Protein AF-A0A7S3RTA6-F1 (afdb_monomer_lite)

Sequence (138 aa):
TFRSCTRRPRRNCPVQHQHYTTGMSNAALQLEQLFIFHPRLGSEAGEKLLYFHPEHTPLAEQHNALGLVVALEGLLANFGVASPFELLATAQRRYVVLQPEPSLWLVAVHMLPPSAPAATARQRGAIEEEAEAEAADA

Organism: Emiliania huxleyi (NCBI:txid2903)

Secondary structure (DSSP, 8-state):
----------------------------PEEEEEEEE-TTSSSSHHHHEEEEESTTS-HHHHHHHHHHHHHHHHHHHTTTPPSSP-EEE-SSEEEEEEEEETTEEEEEEEEPPPPPPPTTTTTTHHHHHHHHHHTT--

Radius of gyration: 24.9 Å; chains: 1; bounding box: 66×41×83 Å

InterPro domains:
  IPR013176 Vacuolar fusion protein Ccz1 [PTHR13056] (27-109)
  IPR043987 CCZ1/INTU/HSP4, first Longin domain [PF19031] (33-113)

Structure (mmCIF, N/CA/C/O backbone):
data_AF-A0A7S3RTA6-F1
#
_entry.id   AF-A0A7S3RTA6-F1
#
loop_
_atom_site.group_PDB
_atom_site.id
_atom_site.type_symbol
_atom_site.label_atom_id
_atom_site.label_alt_id
_atom_site.label_comp_id
_atom_site.label_asym_id
_atom_site.label_entity_id
_atom_site.label_seq_id
_atom_site.pdbx_PDB_ins_code
_atom_site.Cartn_x
_atom_site.Cartn_y
_atom_site.Cartn_z
_atom_site.occupancy
_atom_site.B_iso_or_equiv
_atom_site.auth_seq_id
_atom_site.auth_comp_id
_atom_site.auth_asym_id
_atom_site.auth_atom_id
_atom_site.pdbx_PDB_model_num
ATOM 1 N N . THR A 1 1 ? -48.421 3.699 25.326 1.00 39.81 1 THR A N 1
ATOM 2 C CA . THR A 1 1 ? -48.224 2.265 25.627 1.00 39.81 1 THR A CA 1
ATOM 3 C C . THR A 1 1 ? -47.167 1.722 24.686 1.00 39.81 1 THR A C 1
ATOM 5 O O . THR A 1 1 ? -47.441 1.516 23.514 1.00 39.81 1 THR A O 1
ATOM 8 N N . PHE A 1 2 ? -45.928 1.623 25.169 1.00 33.09 2 PHE A N 1
ATOM 9 C CA . PHE A 1 2 ? -44.776 1.095 24.434 1.00 33.09 2 PHE A CA 1
ATOM 10 C C . PHE A 1 2 ? -44.952 -0.416 24.219 1.00 33.09 2 PHE A C 1
ATOM 12 O O . PHE A 1 2 ? -45.231 -1.135 25.178 1.00 33.09 2 PHE A O 1
ATOM 19 N N . ARG A 1 3 ? -44.751 -0.912 22.994 1.00 38.81 3 ARG A N 1
ATOM 20 C CA . ARG A 1 3 ? -44.449 -2.330 22.760 1.00 38.81 3 ARG A CA 1
ATOM 21 C C . ARG A 1 3 ? -43.114 -2.437 22.045 1.00 38.81 3 ARG A C 1
ATOM 23 O O . ARG A 1 3 ? -42.980 -2.126 20.867 1.00 38.81 3 ARG A O 1
ATOM 30 N N . SER A 1 4 ? -42.135 -2.860 22.831 1.00 39.53 4 SER A N 1
ATOM 31 C CA . SER A 1 4 ? -40.840 -3.359 22.412 1.00 39.53 4 SER A CA 1
ATOM 32 C C . SER A 1 4 ? -41.015 -4.540 21.455 1.00 39.53 4 SER A C 1
ATOM 34 O O . SER A 1 4 ? -41.683 -5.521 21.775 1.00 39.53 4 SER A O 1
ATOM 36 N N . CYS A 1 5 ? -40.383 -4.467 20.285 1.00 39.47 5 CYS A N 1
ATOM 37 C CA . CYS A 1 5 ? -40.052 -5.659 19.513 1.00 39.47 5 CYS A CA 1
ATOM 38 C C . CYS A 1 5 ? -38.603 -6.023 19.822 1.00 39.47 5 CYS A C 1
ATOM 40 O O . CYS A 1 5 ? -37.657 -5.304 19.511 1.00 39.47 5 CYS A O 1
ATOM 42 N N . THR A 1 6 ? -38.476 -7.131 20.534 1.00 42.19 6 THR A N 1
ATOM 43 C CA . THR A 1 6 ? -37.251 -7.731 21.028 1.00 42.19 6 THR A CA 1
ATOM 44 C C . THR A 1 6 ? -36.401 -8.284 19.883 1.00 42.19 6 THR A C 1
ATOM 46 O O . THR A 1 6 ? -36.895 -8.913 18.946 1.00 42.19 6 THR A O 1
ATOM 49 N N . ARG A 1 7 ? -35.086 -8.046 19.987 1.00 41.12 7 ARG A N 1
ATOM 50 C CA . ARG A 1 7 ? -34.016 -8.692 19.214 1.00 41.12 7 ARG A CA 1
ATOM 51 C C . ARG A 1 7 ? -34.276 -10.196 19.100 1.00 41.12 7 ARG A C 1
ATOM 53 O O . ARG A 1 7 ? -34.311 -10.890 20.113 1.00 41.12 7 ARG A O 1
ATOM 60 N N . ARG A 1 8 ? -34.376 -10.712 17.873 1.00 43.53 8 ARG A N 1
ATOM 61 C CA . ARG A 1 8 ? -34.233 -12.152 17.632 1.00 43.53 8 ARG A CA 1
ATOM 62 C C . ARG A 1 8 ? -32.746 -12.533 17.692 1.00 43.53 8 ARG A C 1
ATOM 64 O O . ARG A 1 8 ? -31.921 -11.791 17.158 1.00 43.53 8 ARG A O 1
ATOM 71 N N . PRO A 1 9 ? -32.391 -13.661 18.328 1.00 40.53 9 PRO A N 1
ATOM 72 C CA . PRO A 1 9 ? -31.017 -14.139 18.380 1.00 40.53 9 PRO A CA 1
ATOM 73 C C . PRO A 1 9 ? -30.550 -14.567 16.987 1.00 40.53 9 PRO A C 1
ATOM 75 O O . PRO A 1 9 ? -31.314 -15.152 16.212 1.00 40.53 9 PRO A O 1
ATOM 78 N N . ARG A 1 10 ? -29.286 -14.250 16.682 1.00 42.25 10 ARG A N 1
ATOM 79 C CA . ARG A 1 10 ? -28.571 -14.687 15.479 1.00 42.25 10 ARG A CA 1
ATOM 80 C C . ARG A 1 10 ? -28.753 -16.196 15.318 1.00 42.25 10 ARG A C 1
ATOM 82 O O . ARG A 1 10 ? -28.293 -16.968 16.154 1.00 42.25 10 ARG A O 1
ATOM 89 N N . ARG A 1 11 ? -29.422 -16.615 14.242 1.00 43.62 11 ARG A N 1
ATOM 90 C CA . ARG A 1 11 ? -29.311 -17.995 13.771 1.00 43.62 11 ARG A CA 1
ATOM 91 C C . ARG A 1 11 ? -27.854 -18.208 13.374 1.00 43.62 11 ARG A C 1
ATOM 93 O O . ARG A 1 11 ? -27.303 -17.386 12.648 1.00 43.62 11 ARG A O 1
ATOM 100 N N . ASN A 1 12 ? -27.261 -19.283 13.889 1.00 42.38 12 ASN A N 1
ATOM 101 C CA . ASN A 1 12 ? -25.996 -19.844 13.431 1.00 42.38 12 ASN A CA 1
ATOM 102 C C . ASN A 1 12 ? -26.012 -19.927 11.900 1.00 42.38 12 ASN A C 1
ATOM 104 O O . ASN A 1 12 ? -26.626 -20.833 11.338 1.00 42.38 12 ASN A O 1
ATOM 108 N N . CYS A 1 13 ? -25.348 -18.989 11.230 1.00 32.00 13 CYS A N 1
ATOM 109 C CA . CYS A 1 13 ? -24.835 -19.246 9.897 1.00 32.00 13 CYS A CA 1
ATOM 110 C C . CYS A 1 13 ? -23.615 -20.145 10.106 1.00 32.00 13 CYS A C 1
ATOM 112 O O . CYS A 1 13 ? -22.674 -19.702 10.770 1.00 32.00 13 CYS A O 1
ATOM 114 N N . PRO A 1 14 ? -23.604 -21.394 9.615 1.00 36.81 14 PRO A N 1
ATOM 115 C CA . PRO A 1 14 ? -22.351 -22.116 9.527 1.00 36.81 14 PRO A CA 1
ATOM 116 C C . PRO A 1 14 ? -21.435 -21.271 8.642 1.00 36.81 14 PRO A C 1
ATOM 118 O O . PRO A 1 14 ? -21.756 -21.008 7.482 1.00 36.81 14 PRO A O 1
ATOM 121 N N . VAL A 1 15 ? -20.335 -20.785 9.219 1.00 47.06 15 VAL A N 1
ATOM 122 C CA . VAL A 1 15 ? -19.208 -20.252 8.458 1.00 47.06 15 VAL A CA 1
ATOM 123 C C . VAL A 1 15 ? -18.768 -21.411 7.579 1.00 47.06 15 VAL A C 1
ATOM 125 O O . VAL A 1 15 ? -18.128 -22.351 8.045 1.00 47.06 15 VAL A O 1
ATOM 128 N N . GLN A 1 16 ? -19.206 -21.403 6.323 1.00 36.03 16 GLN A N 1
ATOM 129 C CA . GLN A 1 16 ? -18.620 -22.267 5.323 1.00 36.03 16 GLN A CA 1
ATOM 130 C C . GLN A 1 16 ? -17.171 -21.805 5.224 1.00 36.03 16 GLN A C 1
ATOM 132 O O . GLN A 1 16 ? -16.888 -20.760 4.640 1.00 36.03 16 GLN A O 1
ATOM 137 N N . HIS A 1 17 ? -16.261 -22.553 5.850 1.00 37.31 17 HIS A N 1
ATOM 138 C CA . HIS A 1 17 ? -14.866 -22.561 5.452 1.00 37.31 17 HIS A CA 1
ATOM 139 C C . HIS A 1 17 ? -14.872 -22.990 3.988 1.00 37.31 17 HIS A C 1
ATOM 141 O O . HIS A 1 17 ? -14.872 -24.179 3.671 1.00 37.31 17 HIS A O 1
ATOM 147 N N . GLN A 1 18 ? -14.979 -22.017 3.085 1.00 37.81 18 GLN A N 1
ATOM 148 C CA . GLN A 1 18 ? -14.674 -22.246 1.692 1.00 37.81 18 GLN A CA 1
ATOM 149 C C . GLN A 1 18 ? -13.186 -22.565 1.666 1.00 37.81 18 GLN A C 1
ATOM 151 O O . GLN A 1 18 ? -12.329 -21.688 1.739 1.00 37.81 18 GLN A O 1
ATOM 156 N N . HIS A 1 19 ? -12.887 -23.859 1.648 1.00 35.69 19 HIS A N 1
ATOM 157 C CA . HIS A 1 19 ? -11.599 -24.347 1.216 1.00 35.69 19 HIS A CA 1
ATOM 158 C C . HIS A 1 19 ? -11.448 -23.892 -0.234 1.00 35.69 19 HIS A C 1
ATOM 160 O O . HIS A 1 19 ? -11.950 -24.543 -1.151 1.00 35.69 19 HIS A O 1
ATOM 166 N N . TYR A 1 20 ? -10.789 -22.751 -0.437 1.00 46.56 20 TYR A N 1
ATOM 167 C CA . TYR A 1 20 ? -10.281 -22.341 -1.736 1.00 46.56 20 TYR A CA 1
ATOM 168 C C . TYR A 1 20 ? -9.206 -23.349 -2.146 1.00 46.56 20 TYR A C 1
ATOM 170 O O . TYR A 1 20 ? -8.013 -23.133 -1.975 1.00 46.56 20 TYR A O 1
ATOM 178 N N . THR A 1 21 ? -9.639 -24.488 -2.675 1.00 41.75 21 THR A N 1
ATOM 179 C CA . THR A 1 21 ? -8.804 -25.379 -3.481 1.00 41.75 21 THR A CA 1
ATOM 180 C C . THR A 1 21 ? -8.951 -24.946 -4.934 1.00 41.75 21 THR A C 1
ATOM 182 O O . THR A 1 21 ? -9.344 -25.700 -5.816 1.00 41.75 21 THR A O 1
ATOM 185 N N . THR A 1 22 ? -8.672 -23.667 -5.185 1.00 50.84 22 THR A N 1
ATOM 186 C CA . THR A 1 22 ? -8.440 -23.197 -6.546 1.00 50.84 22 THR A CA 1
ATOM 187 C C . THR A 1 22 ? -7.128 -23.824 -6.983 1.00 50.84 22 THR A C 1
ATOM 189 O O . THR A 1 22 ? -6.138 -23.715 -6.261 1.00 50.84 22 THR A O 1
ATOM 192 N N . GLY A 1 23 ? -7.124 -24.496 -8.135 1.00 42.00 23 GLY A N 1
ATOM 193 C CA . GLY A 1 23 ? -5.924 -25.018 -8.781 1.00 42.00 23 GLY A CA 1
ATOM 194 C C . GLY A 1 23 ? -4.943 -23.888 -9.084 1.00 42.00 23 GLY A C 1
ATOM 195 O O . GLY A 1 23 ? -4.900 -23.365 -10.193 1.00 42.00 23 GLY A O 1
ATOM 196 N N . MET A 1 24 ? -4.185 -23.479 -8.071 1.00 48.56 24 MET A N 1
ATOM 197 C CA . MET A 1 24 ? -3.059 -22.580 -8.205 1.00 48.56 24 MET A CA 1
ATOM 198 C C . MET A 1 24 ? -2.002 -23.376 -8.954 1.00 48.56 24 MET A C 1
ATOM 200 O O . MET A 1 24 ? -1.401 -24.303 -8.412 1.00 48.56 24 MET A O 1
ATOM 204 N N . SER A 1 25 ? -1.792 -23.039 -10.227 1.00 50.88 25 SER A N 1
ATOM 205 C CA . SER A 1 25 ? -0.505 -23.326 -10.838 1.00 50.88 25 SER A CA 1
ATOM 206 C C . SER A 1 25 ? 0.559 -22.813 -9.863 1.00 50.88 25 SER A C 1
ATOM 208 O O . SER A 1 25 ? 0.462 -21.689 -9.371 1.00 50.88 25 SER A O 1
ATOM 210 N N . ASN A 1 26 ? 1.534 -23.658 -9.522 1.00 51.06 26 ASN A N 1
ATOM 211 C CA . ASN A 1 26 ? 2.631 -23.354 -8.593 1.00 51.06 26 ASN A CA 1
ATOM 212 C C . ASN A 1 26 ? 3.603 -22.301 -9.165 1.00 51.06 26 ASN A C 1
ATOM 214 O O . ASN A 1 26 ? 4.816 -22.397 -8.998 1.00 51.06 26 ASN A O 1
ATOM 218 N N . ALA A 1 27 ? 3.105 -21.298 -9.887 1.00 60.03 27 ALA A N 1
ATOM 219 C CA . ALA A 1 27 ? 3.884 -20.111 -10.146 1.00 60.03 27 ALA A CA 1
ATOM 220 C C . ALA A 1 27 ? 3.999 -19.373 -8.810 1.00 60.03 27 ALA A C 1
ATOM 222 O O . ALA A 1 27 ? 3.023 -18.816 -8.305 1.00 60.03 27 ALA A O 1
ATOM 223 N N . ALA A 1 28 ? 5.181 -19.465 -8.202 1.00 68.38 28 ALA A N 1
ATOM 224 C CA . ALA A 1 28 ? 5.470 -18.835 -6.927 1.00 68.38 28 ALA A CA 1
ATOM 225 C C . ALA A 1 28 ? 5.166 -17.334 -7.028 1.00 68.38 28 ALA A C 1
ATOM 227 O O . ALA A 1 28 ? 5.806 -16.617 -7.797 1.00 68.38 28 ALA A O 1
ATOM 228 N N . LEU A 1 29 ? 4.168 -16.871 -6.273 1.00 78.69 29 LEU A N 1
ATOM 229 C CA . LEU A 1 29 ? 3.924 -15.444 -6.095 1.00 78.69 29 LEU A CA 1
ATOM 230 C C . LEU A 1 29 ? 5.150 -14.861 -5.396 1.00 78.69 29 LEU A C 1
ATOM 232 O O . LEU A 1 29 ? 5.487 -15.277 -4.288 1.00 78.69 29 LEU A O 1
ATOM 236 N N . GLN A 1 30 ? 5.830 -13.929 -6.055 1.00 90.56 30 GLN A N 1
ATOM 237 C CA . GLN A 1 30 ? 6.986 -13.256 -5.479 1.00 90.56 30 GLN A CA 1
ATOM 238 C C . GLN A 1 30 ? 6.520 -11.985 -4.779 1.00 90.56 30 GLN A C 1
ATOM 240 O O . GLN A 1 30 ? 5.852 -11.149 -5.389 1.00 90.56 30 GLN A O 1
ATOM 245 N N . LEU A 1 31 ? 6.854 -11.854 -3.495 1.00 94.75 31 LEU A N 1
ATOM 246 C CA . LEU A 1 31 ? 6.650 -10.615 -2.756 1.00 94.75 31 LEU A CA 1
ATOM 247 C C . LEU A 1 31 ? 7.599 -9.555 -3.326 1.00 94.75 31 LEU A C 1
ATOM 249 O O . LEU A 1 31 ? 8.813 -9.729 -3.293 1.00 94.75 31 LEU A O 1
ATOM 253 N N . GLU A 1 32 ? 7.033 -8.483 -3.865 1.00 95.94 32 GLU A N 1
ATOM 254 C CA . GLU A 1 32 ? 7.778 -7.358 -4.429 1.00 95.94 32 GLU A CA 1
ATOM 255 C C . GLU A 1 32 ? 7.993 -6.277 -3.371 1.00 95.94 32 GLU A C 1
ATOM 257 O O . GLU A 1 32 ? 9.103 -5.781 -3.210 1.00 95.94 32 GLU A O 1
ATOM 262 N N . GLN A 1 33 ? 6.932 -5.921 -2.639 1.00 97.88 33 GLN A N 1
ATOM 263 C CA . GLN A 1 33 ? 6.974 -4.900 -1.596 1.00 97.88 33 GLN A CA 1
ATOM 264 C C . GLN A 1 33 ? 6.112 -5.323 -0.410 1.00 97.88 33 GLN A C 1
ATOM 266 O O . GLN A 1 33 ? 5.019 -5.863 -0.586 1.00 97.88 33 GLN A O 1
ATOM 271 N N . LEU A 1 34 ? 6.576 -5.035 0.800 1.00 98.25 34 LEU A N 1
ATOM 272 C CA . LEU A 1 34 ? 5.774 -5.128 2.017 1.00 98.25 34 LEU A CA 1
ATOM 273 C C . LEU A 1 34 ? 6.017 -3.874 2.836 1.00 98.25 34 LEU A C 1
ATOM 275 O O . LEU A 1 34 ? 7.157 -3.576 3.174 1.00 98.25 34 LEU A O 1
ATOM 279 N N . PHE A 1 35 ? 4.961 -3.155 3.187 1.00 98.12 35 PHE A N 1
ATOM 280 C CA . PHE A 1 35 ? 5.106 -1.976 4.025 1.00 98.12 35 PHE A CA 1
ATOM 281 C C . PHE A 1 35 ? 3.969 -1.817 5.017 1.00 98.12 35 PHE A C 1
ATOM 283 O O . PHE A 1 35 ? 2.837 -2.247 4.788 1.00 98.12 35 PHE A O 1
ATOM 290 N N . ILE A 1 36 ? 4.310 -1.208 6.148 1.00 97.88 36 ILE A N 1
ATOM 291 C CA . ILE A 1 36 ? 3.396 -0.936 7.250 1.00 97.88 36 ILE A CA 1
ATOM 292 C C . ILE A 1 36 ? 3.411 0.564 7.485 1.00 97.88 36 ILE A C 1
ATOM 294 O O . ILE A 1 36 ? 4.481 1.169 7.572 1.00 97.88 36 ILE A O 1
ATOM 298 N N . PHE A 1 37 ? 2.237 1.172 7.596 1.00 96.88 37 PHE A N 1
ATOM 299 C CA . PHE A 1 37 ? 2.132 2.603 7.842 1.00 96.88 37 PHE A CA 1
ATOM 300 C C . PHE A 1 37 ? 0.978 2.945 8.781 1.00 96.88 37 PHE A C 1
ATOM 302 O O . PHE A 1 37 ? 0.029 2.179 8.964 1.00 96.88 37 PHE A O 1
ATOM 309 N N . HIS A 1 38 ? 1.070 4.128 9.376 1.00 95.50 38 HIS A N 1
ATOM 310 C CA . HIS A 1 38 ? 0.045 4.705 10.225 1.00 95.50 38 HIS A CA 1
ATOM 311 C C . HIS A 1 38 ? -0.434 6.026 9.595 1.00 95.50 38 HIS A C 1
ATOM 313 O O . HIS A 1 38 ? 0.301 7.013 9.601 1.00 95.50 38 H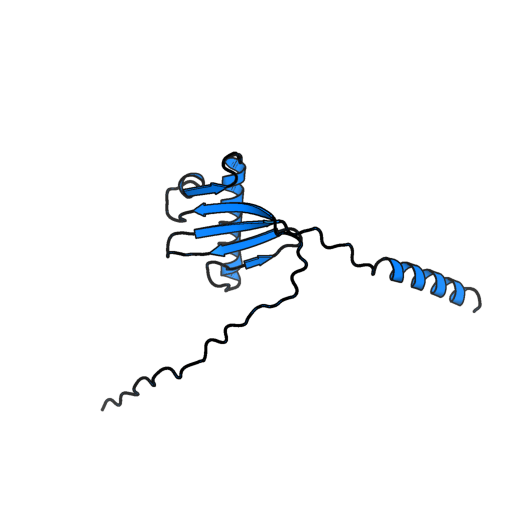IS A O 1
ATOM 319 N N . PRO A 1 39 ? -1.672 6.115 9.068 1.00 90.62 39 PRO A N 1
ATOM 320 C CA . PRO A 1 39 ? -2.107 7.225 8.207 1.00 90.62 39 PRO A CA 1
ATOM 321 C C . PRO A 1 39 ? -2.111 8.597 8.898 1.00 90.62 39 PRO A C 1
ATOM 323 O O . PRO A 1 39 ? -2.056 9.635 8.230 1.00 90.62 39 PRO A O 1
ATOM 326 N N . ARG A 1 40 ? -2.187 8.593 10.235 1.00 90.19 40 ARG A N 1
ATOM 327 C CA . ARG A 1 40 ? -2.226 9.785 11.094 1.00 90.19 40 ARG A CA 1
ATOM 328 C C . ARG A 1 40 ? -0.884 10.117 11.759 1.00 90.19 40 ARG A C 1
ATOM 330 O O . ARG A 1 40 ? -0.848 11.030 12.575 1.00 90.19 40 ARG A O 1
ATOM 337 N N . LEU A 1 41 ? 0.169 9.338 11.508 1.00 92.75 41 LEU A N 1
ATOM 338 C CA . LEU A 1 41 ? 1.471 9.579 12.127 1.00 92.75 41 LEU A CA 1
ATOM 339 C C . LEU A 1 41 ? 2.247 10.601 11.296 1.00 92.75 41 LEU A C 1
ATOM 341 O O . LEU A 1 41 ? 2.419 10.394 10.107 1.00 92.75 41 LEU A O 1
ATOM 345 N N . GLY A 1 42 ? 2.699 11.692 11.906 1.00 86.94 42 GLY A N 1
ATOM 346 C CA . GLY A 1 42 ? 3.429 12.732 11.182 1.00 86.94 42 GLY A CA 1
ATOM 347 C C . GLY A 1 42 ? 2.608 13.465 10.112 1.00 86.94 42 GLY A C 1
ATOM 348 O O . GLY A 1 42 ? 1.438 13.173 9.838 1.00 86.94 42 GLY A O 1
ATOM 349 N N . SER A 1 43 ? 3.239 14.477 9.534 1.00 82.25 43 SER A N 1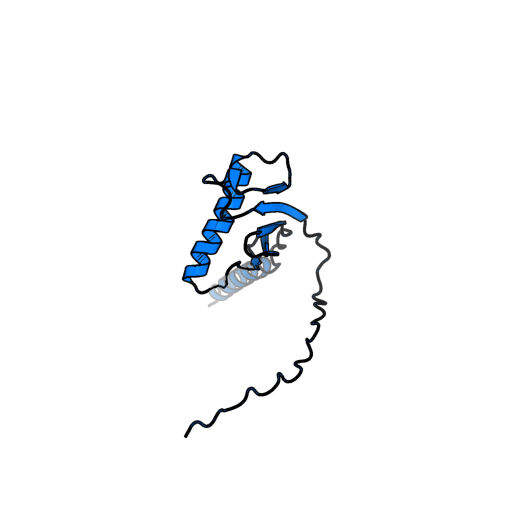
ATOM 350 C CA . SER A 1 43 ? 2.693 15.304 8.458 1.00 82.25 43 SER A CA 1
ATOM 351 C C . SER A 1 43 ? 3.177 14.851 7.080 1.00 82.25 43 SER A C 1
ATOM 353 O O . SER A 1 43 ? 2.417 14.932 6.111 1.00 82.25 43 SER A O 1
ATOM 355 N N . GLU A 1 44 ? 4.389 14.298 7.003 1.00 83.25 44 GLU A N 1
ATOM 356 C CA . GLU A 1 44 ? 5.006 13.858 5.753 1.00 83.25 44 GLU A CA 1
ATOM 357 C C . GLU A 1 44 ? 4.831 12.352 5.509 1.00 83.25 44 GLU A C 1
ATOM 359 O O . GLU A 1 44 ? 4.584 11.567 6.425 1.00 83.25 44 GLU A O 1
ATOM 364 N N . ALA A 1 45 ? 4.958 11.921 4.250 1.00 77.81 45 ALA A N 1
ATOM 365 C CA . ALA A 1 45 ? 4.801 10.515 3.868 1.00 77.81 45 ALA A CA 1
ATOM 366 C C . ALA A 1 45 ? 5.803 9.590 4.582 1.00 77.81 45 ALA A C 1
ATOM 368 O O . ALA A 1 45 ? 5.426 8.506 5.021 1.00 77.81 45 ALA A O 1
ATOM 369 N N . GLY A 1 46 ? 7.053 10.032 4.742 1.00 78.50 46 GLY A N 1
ATOM 370 C CA . GLY A 1 46 ? 8.094 9.245 5.407 1.00 78.50 46 GLY A CA 1
ATOM 371 C C . GLY A 1 46 ? 7.825 9.020 6.887 1.00 78.50 46 GLY A C 1
ATOM 372 O O . GLY A 1 46 ? 8.098 7.947 7.406 1.00 78.50 46 GLY A O 1
ATOM 373 N N . GLU A 1 47 ? 7.203 9.992 7.550 1.00 90.06 47 GLU A N 1
ATOM 374 C CA . GLU A 1 47 ? 6.858 9.904 8.972 1.00 90.06 47 GLU A CA 1
ATOM 375 C C . GLU A 1 47 ? 5.695 8.935 9.230 1.00 90.06 47 GLU A C 1
ATOM 377 O O . GLU A 1 47 ? 5.550 8.417 10.335 1.00 90.06 47 GLU A O 1
ATOM 382 N N . LYS A 1 48 ? 4.867 8.672 8.211 1.00 94.25 48 LYS A N 1
ATOM 383 C CA . LYS A 1 48 ? 3.752 7.716 8.282 1.00 94.25 48 LYS A CA 1
ATOM 384 C C . LYS A 1 48 ? 4.221 6.274 8.186 1.00 94.25 48 LYS A C 1
ATOM 386 O O . LYS A 1 48 ? 3.505 5.376 8.632 1.00 94.25 48 LYS A O 1
ATOM 391 N N . LEU A 1 49 ? 5.372 6.046 7.564 1.00 96.00 49 LEU A N 1
ATOM 392 C CA . LEU A 1 49 ? 5.898 4.726 7.265 1.00 96.00 49 LEU A CA 1
ATOM 393 C C . LEU A 1 49 ? 6.599 4.147 8.497 1.00 96.00 49 LEU A C 1
ATOM 395 O O . LEU A 1 49 ? 7.525 4.738 9.038 1.00 96.00 49 LEU A O 1
ATOM 399 N N . LEU A 1 50 ? 6.149 2.978 8.945 1.00 95.88 50 LEU A N 1
ATOM 400 C CA . LEU A 1 50 ? 6.718 2.277 10.101 1.00 95.88 50 LEU A CA 1
ATOM 401 C C . LEU A 1 50 ? 7.701 1.185 9.681 1.00 95.88 50 LEU A C 1
ATOM 403 O O . LEU A 1 50 ? 8.610 0.840 10.431 1.00 95.88 50 LEU A O 1
ATOM 407 N N . TYR A 1 51 ? 7.486 0.614 8.498 1.00 97.19 51 TYR A N 1
ATOM 408 C CA . TYR A 1 51 ? 8.308 -0.451 7.943 1.00 97.19 51 TYR A CA 1
ATOM 409 C C . TYR A 1 51 ? 8.187 -0.476 6.422 1.00 97.19 51 TYR A C 1
ATOM 411 O O . TYR A 1 51 ? 7.094 -0.262 5.890 1.00 97.19 51 TYR A O 1
ATOM 419 N N . PHE A 1 52 ? 9.283 -0.808 5.738 1.00 98.25 52 PHE A N 1
ATOM 420 C CA . PHE A 1 52 ? 9.299 -1.060 4.303 1.00 98.25 52 PHE A CA 1
ATOM 421 C C . PHE A 1 52 ? 10.290 -2.172 3.959 1.00 98.25 52 PHE A C 1
ATOM 423 O O . PHE A 1 52 ? 11.439 -2.162 4.396 1.00 98.25 52 PHE A O 1
ATOM 430 N N . HIS A 1 53 ? 9.849 -3.105 3.129 1.00 97.88 53 HIS A N 1
ATOM 431 C CA . HIS A 1 53 ? 10.649 -4.155 2.531 1.00 97.88 53 HIS A CA 1
ATOM 432 C C . HIS A 1 53 ? 10.516 -4.091 1.004 1.00 97.88 53 HIS A C 1
ATOM 434 O O . HIS A 1 53 ? 9.382 -4.016 0.521 1.00 97.88 53 HIS A O 1
ATOM 440 N N . PRO A 1 54 ? 11.625 -4.195 0.249 1.00 97.44 54 PRO A N 1
ATOM 441 C CA . PRO A 1 54 ? 13.007 -4.330 0.729 1.00 97.44 54 PRO A CA 1
ATOM 442 C C . PRO A 1 54 ? 13.545 -3.068 1.423 1.00 97.44 54 PRO A C 1
ATOM 444 O O . PRO A 1 54 ? 13.251 -1.953 1.000 1.00 97.44 54 PRO A O 1
ATOM 447 N N . GLU A 1 55 ? 14.368 -3.231 2.463 1.00 93.19 55 GLU A N 1
ATOM 448 C CA . GLU A 1 55 ? 14.850 -2.113 3.306 1.00 93.19 55 GLU A CA 1
ATOM 449 C C . GLU A 1 55 ? 15.763 -1.126 2.561 1.00 93.19 55 GLU A C 1
ATOM 451 O O . GLU A 1 55 ? 15.843 0.048 2.907 1.00 93.19 55 GLU A O 1
ATOM 456 N N . HIS A 1 56 ? 16.441 -1.594 1.512 1.00 95.06 56 HIS A N 1
ATOM 457 C CA . HIS A 1 56 ? 17.342 -0.789 0.684 1.00 95.06 56 HIS A CA 1
ATOM 458 C C . HIS A 1 56 ? 16.620 -0.033 -0.444 1.00 95.06 56 HIS A C 1
ATOM 460 O O . HIS A 1 56 ? 17.274 0.605 -1.269 1.00 95.06 56 HIS A O 1
ATOM 466 N N . THR A 1 57 ? 15.286 -0.104 -0.502 1.00 96.88 57 THR A N 1
ATOM 467 C CA . THR A 1 57 ? 14.487 0.648 -1.478 1.00 96.88 57 THR A CA 1
ATOM 468 C C . THR A 1 57 ? 14.694 2.153 -1.263 1.00 96.88 57 THR A C 1
ATOM 470 O O . THR A 1 57 ? 14.584 2.609 -0.122 1.00 96.88 57 THR A O 1
ATOM 473 N N . PRO A 1 58 ? 14.962 2.960 -2.306 1.00 97.06 58 PRO A N 1
ATOM 474 C CA . PRO A 1 58 ? 15.119 4.405 -2.159 1.00 97.06 58 PRO A CA 1
ATOM 475 C C . PRO A 1 58 ? 13.895 5.064 -1.514 1.00 97.06 58 PRO A C 1
ATOM 477 O O . PRO A 1 58 ? 12.758 4.765 -1.874 1.00 97.06 58 PRO A O 1
ATOM 480 N N . LEU A 1 59 ? 14.113 6.017 -0.603 1.00 94.69 59 LEU A N 1
ATOM 481 C CA . LEU A 1 59 ? 13.035 6.658 0.165 1.00 94.69 59 LEU A CA 1
ATOM 482 C C . LEU A 1 59 ? 11.933 7.260 -0.728 1.00 94.69 59 LEU A C 1
ATOM 484 O O . LEU A 1 59 ? 10.749 7.142 -0.427 1.00 94.69 59 LEU A O 1
ATOM 488 N N . ALA A 1 60 ? 12.311 7.853 -1.864 1.00 95.19 60 ALA A N 1
ATOM 489 C CA . ALA A 1 60 ? 11.360 8.389 -2.835 1.00 95.19 60 ALA A CA 1
ATOM 490 C C . ALA A 1 60 ? 10.413 7.310 -3.395 1.00 95.19 60 ALA A C 1
ATOM 492 O O . ALA A 1 60 ? 9.219 7.557 -3.549 1.00 95.19 60 ALA A O 1
ATOM 493 N N . GLU A 1 61 ? 10.916 6.103 -3.657 1.00 96.75 61 GLU A N 1
ATOM 494 C CA . GLU A 1 61 ? 10.099 4.977 -4.119 1.00 96.75 61 GLU A CA 1
ATOM 495 C C . GLU A 1 61 ? 9.183 4.454 -3.008 1.00 96.75 61 GLU A C 1
ATOM 497 O O . GLU A 1 61 ? 8.016 4.163 -3.273 1.00 96.75 61 GLU A O 1
ATOM 502 N N . GLN A 1 62 ? 9.661 4.421 -1.759 1.00 96.75 62 GLN A N 1
ATOM 503 C CA . GLN A 1 62 ? 8.831 4.068 -0.602 1.00 96.75 62 GLN A CA 1
ATOM 504 C C . GLN A 1 62 ? 7.664 5.053 -0.428 1.00 96.75 62 GLN A C 1
ATOM 506 O O . GLN A 1 62 ? 6.512 4.648 -0.250 1.00 96.75 62 GLN A O 1
ATOM 511 N N . HIS A 1 63 ? 7.939 6.356 -0.547 1.00 95.44 63 HIS A N 1
ATOM 512 C CA . HIS A 1 63 ? 6.915 7.401 -0.502 1.00 95.44 63 HIS A CA 1
ATOM 513 C C . HIS A 1 63 ? 5.920 7.281 -1.656 1.00 95.44 63 HIS A C 1
ATOM 515 O O . HIS A 1 63 ? 4.719 7.4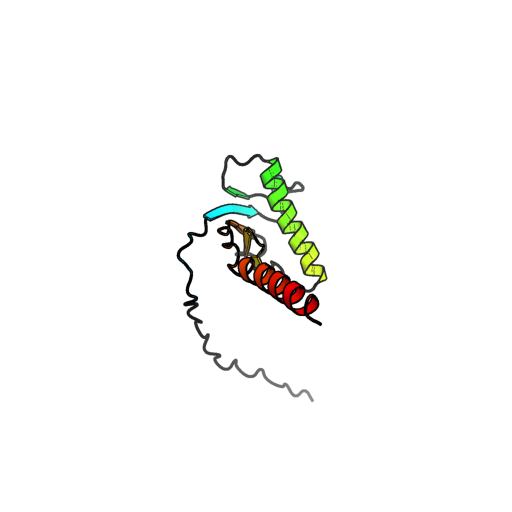41 -1.441 1.00 95.44 63 HIS A O 1
ATOM 521 N N . ASN A 1 64 ? 6.395 6.967 -2.864 1.00 96.12 64 ASN A N 1
ATOM 522 C CA . ASN A 1 64 ? 5.527 6.756 -4.021 1.00 96.12 64 ASN A CA 1
ATOM 523 C C . ASN A 1 64 ? 4.598 5.551 -3.817 1.00 96.12 64 ASN A C 1
ATOM 525 O O . ASN A 1 64 ? 3.410 5.645 -4.124 1.00 96.12 64 ASN A O 1
ATOM 529 N N . ALA A 1 65 ? 5.105 4.446 -3.262 1.00 96.25 65 ALA A N 1
ATOM 530 C CA . ALA A 1 65 ? 4.299 3.267 -2.954 1.00 96.25 65 ALA A CA 1
ATOM 531 C 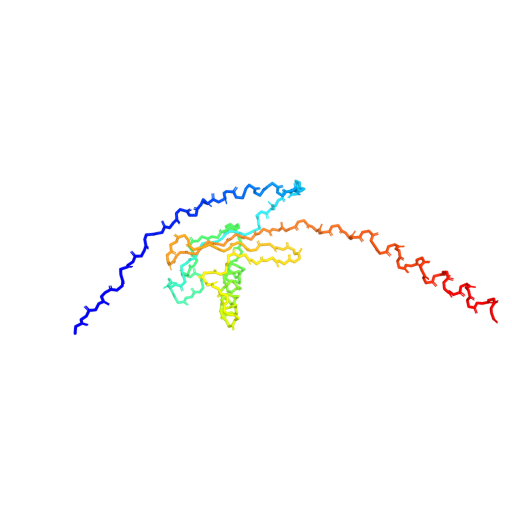C . ALA A 1 65 ? 3.201 3.577 -1.920 1.00 96.25 65 ALA A C 1
ATOM 533 O O . ALA A 1 65 ? 2.035 3.233 -2.132 1.00 96.25 65 ALA A O 1
ATOM 534 N N . LEU A 1 66 ? 3.544 4.298 -0.846 1.00 96.50 66 LEU A N 1
ATOM 535 C CA . LEU A 1 66 ? 2.570 4.762 0.144 1.00 96.50 66 LEU A CA 1
ATOM 536 C C . LEU A 1 66 ? 1.535 5.713 -0.480 1.00 96.50 66 LEU A C 1
ATOM 538 O O . LEU A 1 66 ? 0.330 5.536 -0.290 1.00 96.50 66 LEU A O 1
ATOM 542 N N . GLY A 1 67 ? 1.998 6.704 -1.243 1.00 95.50 67 GLY A N 1
ATOM 543 C CA . GLY A 1 67 ? 1.145 7.684 -1.912 1.00 95.50 67 GLY A CA 1
ATOM 544 C C . GLY A 1 67 ? 0.152 7.032 -2.871 1.00 95.50 67 GLY A C 1
ATOM 545 O O . GLY A 1 67 ? -1.016 7.415 -2.888 1.00 95.50 67 GLY A O 1
ATOM 546 N N . LEU A 1 68 ? 0.581 6.001 -3.604 1.00 95.75 68 LEU A N 1
ATOM 547 C CA . LEU A 1 68 ? -0.278 5.227 -4.497 1.00 95.75 68 LEU A CA 1
ATOM 548 C C . LEU A 1 68 ? -1.427 4.548 -3.740 1.00 95.75 68 LEU A C 1
ATOM 550 O O . LEU A 1 68 ? -2.576 4.665 -4.160 1.00 95.75 68 LEU A O 1
ATOM 554 N N . VAL A 1 69 ? -1.147 3.870 -2.622 1.00 96.06 69 VAL A N 1
ATOM 555 C CA . VAL A 1 69 ? -2.196 3.199 -1.832 1.00 96.06 69 VAL A CA 1
ATOM 556 C C . VAL A 1 69 ? -3.173 4.209 -1.239 1.00 96.06 69 VAL A C 1
ATOM 558 O O . VAL A 1 69 ? -4.381 4.015 -1.344 1.00 96.06 69 VAL A O 1
ATOM 561 N N . VAL A 1 70 ? -2.678 5.319 -0.688 1.00 94.31 70 VAL A N 1
ATOM 562 C CA . VAL A 1 70 ? -3.536 6.381 -0.135 1.00 94.31 70 VAL A CA 1
ATOM 563 C C . VAL A 1 70 ? -4.406 7.022 -1.222 1.00 94.31 70 VAL A C 1
ATOM 565 O O . VAL A 1 70 ? -5.589 7.284 -0.996 1.00 94.31 70 VAL A O 1
ATOM 568 N N . ALA A 1 71 ? -3.849 7.254 -2.413 1.00 95.38 71 ALA A N 1
ATOM 569 C CA . ALA A 1 71 ? -4.602 7.786 -3.543 1.00 95.38 71 ALA A CA 1
ATOM 570 C C . ALA A 1 71 ? -5.683 6.805 -4.017 1.00 95.38 71 ALA A C 1
ATOM 572 O O . ALA A 1 71 ? -6.805 7.226 -4.295 1.00 95.38 71 ALA A O 1
ATOM 573 N N . LEU A 1 72 ? -5.371 5.507 -4.075 1.00 95.81 72 LEU A N 1
ATOM 574 C CA . LEU A 1 72 ? -6.332 4.465 -4.433 1.00 95.81 72 LEU A CA 1
ATOM 575 C C . LEU A 1 72 ? -7.455 4.337 -3.402 1.00 95.81 72 LEU A C 1
ATOM 577 O O . LEU A 1 72 ? -8.609 4.256 -3.804 1.00 95.81 72 LEU A O 1
ATOM 581 N N . GLU A 1 73 ? -7.151 4.389 -2.105 1.00 94.25 73 GLU A N 1
ATOM 582 C CA . GLU A 1 73 ? -8.165 4.435 -1.042 1.00 94.25 73 GLU A CA 1
ATOM 583 C C . GLU A 1 73 ? -9.139 5.599 -1.249 1.00 94.25 73 GLU A C 1
ATOM 585 O O . GLU A 1 73 ? -10.354 5.405 -1.302 1.00 94.25 73 GLU A O 1
ATOM 590 N N . GLY A 1 74 ? -8.607 6.811 -1.439 1.00 94.50 74 GLY A N 1
ATOM 591 C CA . GLY A 1 74 ? -9.430 7.997 -1.673 1.00 94.50 74 GLY A CA 1
ATOM 592 C C . GLY A 1 74 ? -10.245 7.908 -2.966 1.00 94.50 74 GLY A C 1
ATOM 593 O O . GLY A 1 74 ? -11.409 8.304 -2.997 1.00 94.50 74 GLY A O 1
ATOM 594 N N . LEU A 1 75 ? -9.656 7.359 -4.030 1.00 96.50 75 LEU A N 1
ATOM 595 C CA . LEU A 1 75 ? -10.341 7.155 -5.302 1.00 96.50 75 LEU A CA 1
ATOM 596 C C . LEU A 1 75 ? -11.489 6.153 -5.161 1.00 96.50 75 LEU A C 1
ATOM 598 O O . LEU A 1 75 ? -12.603 6.444 -5.590 1.00 96.50 75 LEU A O 1
ATOM 602 N N . LEU A 1 76 ? -11.225 4.988 -4.570 1.00 96.25 76 LEU A N 1
ATOM 603 C CA . LEU A 1 76 ? -12.184 3.892 -4.436 1.00 96.25 76 LEU A CA 1
ATOM 604 C C . LEU A 1 76 ? -13.326 4.236 -3.473 1.00 96.25 76 LEU A C 1
ATOM 606 O O . LEU A 1 76 ? -14.461 3.808 -3.699 1.00 96.25 76 LEU A O 1
ATOM 610 N N . ALA A 1 77 ? -13.075 5.092 -2.480 1.00 94.50 77 ALA A N 1
ATOM 611 C CA . ALA A 1 77 ? -14.121 5.647 -1.628 1.00 94.50 77 ALA A CA 1
ATOM 612 C C . ALA A 1 77 ? -15.195 6.406 -2.433 1.00 94.50 77 ALA A C 1
ATOM 614 O O . ALA A 1 77 ? -16.382 6.295 -2.123 1.00 94.50 77 ALA A O 1
ATOM 615 N N . ASN A 1 78 ? -14.821 7.098 -3.520 1.00 96.50 78 ASN A N 1
ATOM 616 C CA . ASN A 1 78 ? -15.786 7.781 -4.398 1.00 96.50 78 ASN A CA 1
ATOM 617 C C . ASN A 1 78 ? -16.727 6.808 -5.127 1.00 96.50 78 ASN A C 1
ATOM 619 O O . ASN A 1 78 ? -17.796 7.209 -5.583 1.00 96.50 78 ASN A O 1
ATOM 623 N N . PHE A 1 79 ? -16.344 5.534 -5.222 1.00 96.19 79 PHE A N 1
ATOM 624 C CA . PHE A 1 79 ? -17.152 4.462 -5.802 1.00 96.19 79 PHE A CA 1
ATOM 625 C C . PHE A 1 79 ? -17.869 3.616 -4.737 1.00 96.19 79 PHE A C 1
ATOM 627 O O . PHE A 1 79 ? -18.471 2.596 -5.068 1.00 96.19 79 PHE A O 1
ATOM 634 N N . GLY A 1 80 ? -17.824 4.022 -3.462 1.00 94.38 80 GLY A N 1
ATOM 635 C CA . GLY A 1 80 ? -18.484 3.319 -2.360 1.00 94.38 80 GLY A CA 1
ATOM 636 C C . GLY A 1 80 ? -17.801 2.015 -1.941 1.00 94.38 80 GLY A C 1
ATOM 637 O O . GLY A 1 80 ? -18.428 1.188 -1.278 1.00 94.38 80 GLY A O 1
ATOM 638 N N . VAL A 1 81 ? -16.537 1.811 -2.323 1.00 94.56 81 VAL A N 1
ATOM 639 C CA . VAL A 1 81 ? -15.742 0.673 -1.845 1.00 94.56 81 VAL A CA 1
ATOM 640 C C . VAL A 1 81 ? -15.434 0.874 -0.361 1.00 94.56 81 VAL A C 1
ATOM 642 O O . VAL A 1 81 ? -15.094 1.977 0.069 1.00 94.56 81 VAL A O 1
ATOM 645 N N . ALA A 1 82 ? -15.584 -0.188 0.432 1.00 92.44 82 ALA A N 1
ATOM 646 C CA . ALA A 1 82 ? -15.241 -0.159 1.848 1.00 92.44 82 ALA A CA 1
ATOM 647 C C . ALA A 1 82 ? -13.733 0.074 2.035 1.00 92.44 82 ALA A C 1
ATOM 649 O O . ALA A 1 82 ? -12.933 -0.434 1.256 1.00 92.44 82 ALA A O 1
ATOM 650 N N . SER A 1 83 ? -13.371 0.836 3.068 1.00 91.19 83 SER A N 1
ATOM 651 C CA . SER A 1 83 ? -11.978 1.120 3.425 1.00 91.19 83 SER A CA 1
ATOM 652 C C . SER A 1 83 ? -11.540 0.253 4.621 1.00 91.19 83 SER A C 1
ATOM 654 O O . SER A 1 83 ? -12.320 0.140 5.576 1.00 91.19 83 SER A O 1
ATOM 656 N N . PRO A 1 84 ? -10.323 -0.326 4.602 1.00 92.94 84 PRO A N 1
ATOM 657 C CA . PRO A 1 84 ? -9.430 -0.378 3.443 1.00 92.94 84 PRO A CA 1
ATOM 658 C C . PRO A 1 84 ? -10.031 -1.219 2.307 1.00 92.94 84 PRO A C 1
ATOM 660 O O . PRO A 1 84 ? -10.778 -2.166 2.565 1.00 92.94 84 PRO A O 1
ATOM 663 N N . PHE A 1 85 ? -9.673 -0.925 1.056 1.00 94.88 85 PHE A N 1
ATOM 664 C CA . PHE A 1 85 ? -9.886 -1.897 -0.013 1.00 94.88 85 PHE A CA 1
ATOM 665 C C . PHE A 1 85 ? -9.033 -3.132 0.296 1.00 94.88 85 PHE A C 1
ATOM 667 O O . PHE A 1 85 ? -7.873 -2.996 0.641 1.00 94.88 85 PHE A O 1
ATOM 674 N N . GLU A 1 86 ? -9.567 -4.347 0.188 1.00 95.50 86 GLU A N 1
ATOM 675 C CA . GLU A 1 86 ? -8.804 -5.534 0.625 1.00 95.50 86 GLU A CA 1
ATOM 676 C C . GLU A 1 86 ? -7.834 -6.049 -0.449 1.00 95.50 86 GLU A C 1
ATOM 678 O O . GLU A 1 86 ? -6.749 -6.558 -0.153 1.00 95.50 86 GLU A O 1
ATOM 683 N N . LEU A 1 87 ? -8.227 -5.928 -1.720 1.00 95.25 87 LEU A N 1
ATOM 684 C CA . LEU A 1 87 ? -7.504 -6.499 -2.849 1.00 95.25 87 LEU A CA 1
ATOM 685 C C . LEU A 1 87 ? -7.627 -5.611 -4.086 1.00 95.25 87 LEU A C 1
ATOM 687 O O . LEU A 1 87 ? -8.729 -5.293 -4.531 1.00 95.25 87 LEU A O 1
ATOM 691 N N . LEU A 1 88 ? -6.487 -5.311 -4.703 1.00 94.88 88 LEU A N 1
ATOM 692 C CA . LEU A 1 88 ? -6.411 -4.741 -6.044 1.00 94.88 88 LEU A CA 1
ATOM 693 C C . LEU A 1 88 ? -5.511 -5.621 -6.911 1.00 94.88 88 LEU A C 1
ATOM 695 O O . LEU A 1 88 ? -4.334 -5.818 -6.614 1.00 94.88 88 LEU A O 1
ATOM 699 N N . ALA A 1 89 ? -6.057 -6.136 -8.008 1.00 92.75 89 ALA A N 1
ATOM 700 C CA . ALA A 1 89 ? -5.310 -6.921 -8.981 1.00 92.75 89 ALA A CA 1
ATOM 701 C C . ALA A 1 89 ? -5.111 -6.121 -10.271 1.00 92.75 89 ALA A C 1
ATOM 703 O O . ALA A 1 89 ? -6.060 -5.580 -10.835 1.00 92.75 89 ALA A O 1
ATOM 704 N N . THR A 1 90 ? -3.875 -6.084 -10.752 1.00 91.75 90 THR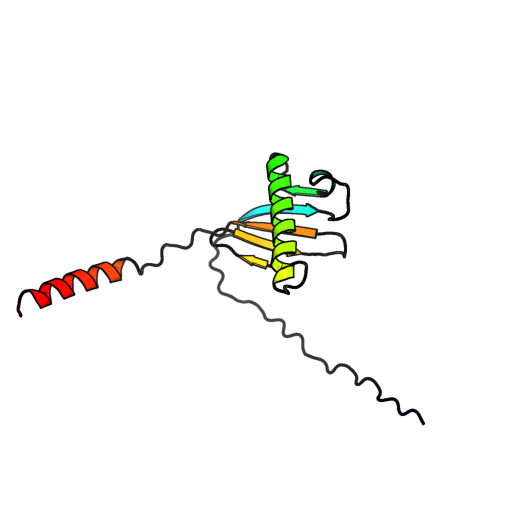 A N 1
ATOM 705 C CA . THR A 1 90 ? -3.506 -5.583 -12.077 1.00 91.75 90 THR A CA 1
ATOM 706 C C . THR A 1 90 ? -3.016 -6.747 -12.939 1.00 91.75 90 THR A C 1
ATOM 708 O O . THR A 1 90 ? -2.948 -7.889 -12.484 1.00 91.75 90 THR A O 1
ATOM 711 N N . ALA A 1 91 ? -2.646 -6.472 -14.192 1.00 89.88 91 ALA A N 1
ATOM 712 C CA . ALA A 1 91 ? -2.060 -7.485 -15.069 1.00 89.88 91 ALA A CA 1
ATOM 713 C C . ALA A 1 91 ? -0.731 -8.052 -14.531 1.00 89.88 91 ALA A C 1
ATOM 715 O O . ALA A 1 91 ? -0.397 -9.198 -14.812 1.00 89.88 91 ALA A O 1
ATOM 716 N N . GLN A 1 92 ? 0.022 -7.255 -13.767 1.00 91.19 92 GLN A N 1
ATOM 717 C CA . GLN A 1 92 ? 1.376 -7.600 -13.319 1.00 91.19 92 GLN A CA 1
ATOM 718 C C . GLN A 1 92 ? 1.509 -7.723 -11.803 1.00 91.19 92 GLN A C 1
ATOM 720 O O . GLN A 1 92 ? 2.478 -8.306 -11.334 1.00 91.19 92 GLN A O 1
ATOM 725 N N . ARG A 1 93 ? 0.579 -7.166 -11.023 1.00 94.25 93 ARG A N 1
ATOM 726 C CA . ARG A 1 93 ? 0.711 -7.062 -9.567 1.00 94.25 93 ARG A CA 1
ATOM 727 C C . ARG A 1 93 ? -0.591 -7.368 -8.846 1.00 94.25 93 ARG A C 1
ATOM 729 O O . ARG A 1 93 ? -1.676 -7.105 -9.362 1.00 94.25 93 ARG A O 1
ATOM 736 N N . ARG A 1 94 ? -0.486 -7.858 -7.615 1.00 95.38 94 ARG A N 1
ATOM 737 C CA . ARG A 1 94 ? -1.591 -7.915 -6.650 1.00 95.38 94 ARG A CA 1
ATOM 738 C C . ARG A 1 94 ? -1.218 -7.153 -5.393 1.00 95.38 94 ARG A C 1
ATOM 740 O O . ARG A 1 94 ? -0.234 -7.498 -4.747 1.00 95.38 94 ARG A O 1
ATOM 747 N N . TYR A 1 95 ? -2.033 -6.170 -5.049 1.00 97.12 95 TYR A N 1
ATOM 748 C CA . TYR A 1 95 ? -1.961 -5.428 -3.802 1.00 97.12 95 TYR A CA 1
ATOM 749 C C . TYR A 1 95 ? -2.954 -6.046 -2.832 1.00 97.12 95 TYR A C 1
ATOM 751 O O . TYR A 1 95 ? -4.146 -6.114 -3.127 1.00 97.12 95 TYR A O 1
ATOM 759 N N . VAL A 1 96 ? -2.453 -6.491 -1.692 1.00 97.44 96 VAL A N 1
ATOM 760 C CA . VAL A 1 96 ? -3.250 -6.934 -0.553 1.00 97.44 96 VAL A CA 1
ATOM 761 C C . VAL A 1 96 ? -3.099 -5.868 0.516 1.00 97.44 96 VAL A C 1
ATOM 763 O O . VAL A 1 96 ? -1.973 -5.586 0.929 1.00 97.44 96 VAL A O 1
ATOM 766 N N . VAL A 1 97 ? -4.207 -5.265 0.934 1.00 97.56 97 VAL A N 1
ATOM 767 C CA . VAL A 1 97 ? -4.204 -4.205 1.945 1.00 97.56 97 VAL A CA 1
ATOM 768 C C . VAL A 1 97 ? -5.068 -4.650 3.111 1.00 97.56 97 VAL A C 1
ATOM 770 O O . VAL A 1 97 ? -6.208 -5.076 2.948 1.00 97.56 97 VAL A O 1
ATOM 773 N N . LEU A 1 98 ? -4.485 -4.597 4.301 1.00 96.81 98 LEU A N 1
ATOM 774 C CA . LEU A 1 98 ? -5.100 -5.049 5.537 1.00 96.81 98 LEU A CA 1
ATOM 775 C C . LEU A 1 98 ? -5.003 -3.946 6.584 1.00 96.81 98 LEU A C 1
ATOM 777 O O . LEU A 1 98 ? -3.994 -3.247 6.679 1.00 96.81 98 LEU A O 1
ATOM 781 N N . GLN A 1 99 ? -6.031 -3.852 7.421 1.00 96.12 99 GLN A N 1
ATOM 782 C CA . GLN A 1 99 ? -6.055 -2.979 8.589 1.00 96.12 99 GLN A CA 1
ATOM 783 C C . GLN A 1 99 ? -6.174 -3.844 9.854 1.00 96.12 99 GLN A C 1
ATOM 785 O O . GLN A 1 99 ? -7.279 -4.033 10.366 1.00 96.12 99 GLN A O 1
ATOM 790 N N . PRO A 1 100 ? -5.065 -4.438 10.343 1.00 93.69 100 PRO A N 1
ATOM 791 C CA . PRO A 1 100 ? -5.088 -5.279 11.544 1.00 93.69 100 PRO A CA 1
ATOM 792 C C . PRO A 1 100 ? -5.574 -4.524 12.790 1.00 93.69 100 PRO A C 1
ATOM 794 O O . PRO A 1 100 ? -6.193 -5.120 13.668 1.00 93.69 100 PRO A O 1
ATOM 797 N N . GLU A 1 101 ? -5.333 -3.211 12.847 1.00 94.44 101 GLU A N 1
ATOM 798 C CA . GLU A 1 101 ? -5.843 -2.309 13.880 1.00 94.44 101 GLU A CA 1
ATOM 799 C C . GLU A 1 101 ? -6.363 -1.012 13.245 1.00 94.44 101 GLU A C 1
ATOM 801 O O . GLU A 1 101 ? -5.849 -0.612 12.201 1.00 94.44 101 GLU A O 1
ATOM 806 N N . PRO A 1 102 ? -7.308 -0.276 13.873 1.00 89.94 102 PRO A N 1
ATOM 807 C CA . PRO A 1 102 ? -7.941 0.910 13.279 1.00 89.94 102 PRO A CA 1
ATOM 808 C C . PRO A 1 102 ? -6.996 2.008 12.770 1.00 89.94 102 PRO A C 1
ATOM 810 O O . PRO A 1 102 ? -7.411 2.877 12.007 1.00 89.94 102 PRO A O 1
ATOM 813 N N . SER A 1 103 ? -5.731 2.017 13.179 1.00 91.44 103 SER A N 1
ATOM 814 C CA . SER A 1 103 ? -4.748 2.992 12.712 1.00 91.44 103 SER A CA 1
ATOM 815 C C . SER A 1 103 ? -3.469 2.381 12.159 1.00 91.44 103 SER A C 1
ATOM 817 O O . SER A 1 103 ? -2.527 3.117 11.887 1.00 91.44 103 SER A O 1
ATOM 819 N N . LEU A 1 104 ? -3.444 1.072 11.935 1.00 96.12 104 LEU A N 1
ATOM 820 C CA . LEU A 1 104 ? -2.289 0.378 11.392 1.00 96.12 104 LEU A CA 1
ATOM 821 C C . LEU A 1 104 ? -2.672 -0.293 10.082 1.00 96.12 104 LEU A C 1
ATOM 823 O O . LEU A 1 104 ? -3.638 -1.048 10.030 1.00 96.12 104 LEU A O 1
ATOM 827 N N . TRP A 1 105 ? -1.910 0.001 9.038 1.00 97.25 105 TRP A N 1
ATOM 828 C CA . TRP A 1 105 ? -2.137 -0.507 7.696 1.00 97.25 105 TRP A CA 1
ATOM 829 C C . TRP A 1 105 ? -0.960 -1.366 7.284 1.00 97.25 105 TRP A C 1
ATOM 831 O O . TRP A 1 105 ? 0.188 -0.978 7.492 1.00 97.25 105 TRP A O 1
ATOM 841 N N . LEU A 1 106 ? -1.253 -2.516 6.690 1.00 98.25 106 LEU A N 1
ATOM 842 C CA . LEU A 1 106 ? -0.276 -3.439 6.138 1.00 98.25 106 LEU A CA 1
ATOM 843 C C . LEU A 1 106 ? -0.585 -3.637 4.662 1.00 98.25 106 LEU A C 1
ATOM 845 O O . LEU A 1 106 ? -1.702 -4.003 4.300 1.00 98.25 106 LEU A O 1
ATOM 849 N N . VAL A 1 107 ? 0.417 -3.416 3.820 1.00 98.25 107 VAL A N 1
ATOM 850 C CA . VAL A 1 107 ? 0.306 -3.563 2.372 1.00 98.25 107 VAL A CA 1
ATOM 851 C C . VAL A 1 107 ? 1.338 -4.564 1.892 1.00 98.25 107 VAL A C 1
ATOM 853 O O . VAL A 1 107 ? 2.530 -4.374 2.118 1.00 98.25 107 VAL A O 1
ATOM 856 N N . ALA A 1 108 ? 0.886 -5.597 1.186 1.00 98.06 108 ALA A N 1
ATOM 857 C CA . ALA A 1 108 ? 1.747 -6.544 0.493 1.00 98.06 108 ALA A CA 1
ATOM 858 C C . ALA A 1 108 ? 1.481 -6.492 -1.014 1.00 98.06 108 ALA A C 1
ATOM 860 O O . ALA A 1 108 ? 0.354 -6.692 -1.472 1.00 98.06 108 ALA A O 1
ATOM 861 N N . VAL A 1 109 ? 2.533 -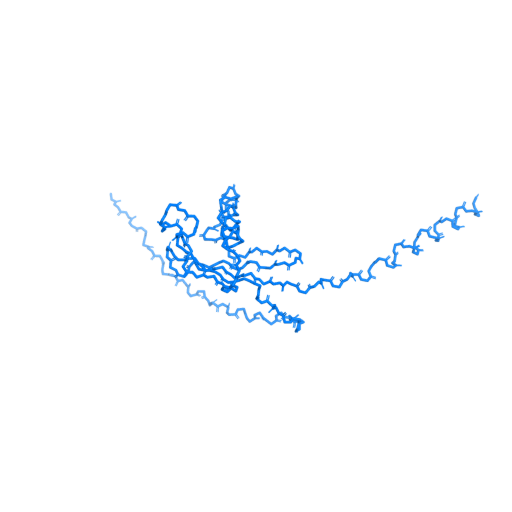6.254 -1.790 1.00 97.56 109 VAL A N 1
ATOM 862 C CA . VAL A 1 109 ? 2.500 -6.218 -3.250 1.00 97.56 109 VAL A CA 1
ATOM 863 C C . VAL A 1 109 ? 3.209 -7.454 -3.774 1.00 97.56 109 VAL A C 1
ATOM 865 O O . VAL A 1 109 ? 4.375 -7.689 -3.466 1.00 97.56 109 VAL A O 1
ATOM 868 N N . HIS A 1 110 ? 2.496 -8.248 -4.562 1.00 95.62 110 HIS A N 1
ATOM 869 C CA . HIS A 1 110 ? 3.024 -9.454 -5.183 1.00 95.62 110 HIS A CA 1
ATOM 870 C C . HIS A 1 110 ? 3.138 -9.256 -6.685 1.00 95.62 110 HIS A C 1
ATOM 872 O O . HIS A 1 110 ? 2.162 -8.856 -7.325 1.00 95.62 110 HIS A O 1
ATOM 878 N N . MET A 1 111 ? 4.286 -9.615 -7.247 1.00 94.19 111 MET A N 1
ATOM 879 C CA . MET A 1 111 ? 4.458 -9.751 -8.687 1.00 94.19 111 MET A CA 1
ATOM 880 C C . MET A 1 111 ? 3.727 -11.000 -9.171 1.00 94.19 111 MET A C 1
ATOM 882 O O . MET A 1 111 ? 3.879 -12.099 -8.626 1.00 94.19 111 MET A O 1
ATOM 886 N N . LEU A 1 112 ? 2.917 -10.819 -10.208 1.00 88.56 112 LEU A N 1
ATOM 887 C CA . LEU A 1 112 ? 2.287 -11.908 -10.925 1.00 88.56 112 LEU A CA 1
ATOM 888 C C . LEU A 1 112 ? 3.224 -12.407 -12.023 1.00 88.56 112 LEU A C 1
ATOM 890 O O . LEU A 1 112 ? 3.845 -11.595 -12.714 1.00 88.56 112 LEU A O 1
ATOM 894 N N . PRO A 1 113 ? 3.309 -13.732 -12.227 1.00 84.44 113 PRO A N 1
ATOM 895 C CA . PRO A 1 113 ? 3.983 -14.267 -13.397 1.00 84.44 113 PRO A CA 1
ATOM 896 C C . PRO A 1 113 ? 3.322 -13.691 -14.658 1.00 84.44 113 PRO A C 1
ATOM 898 O O . PRO A 1 113 ? 2.094 -13.536 -14.678 1.00 84.44 113 PRO A O 1
ATOM 901 N N . PRO A 1 114 ? 4.098 -13.390 -15.714 1.00 78.62 114 PRO A N 1
ATOM 902 C CA . PRO A 1 114 ? 3.521 -12.945 -16.970 1.00 78.62 114 PRO A CA 1
ATOM 903 C C . PRO A 1 114 ? 2.501 -13.989 -17.421 1.00 78.62 114 PRO A C 1
ATOM 905 O O . PRO A 1 114 ? 2.822 -15.176 -17.528 1.00 78.62 114 PRO A O 1
ATOM 908 N N . SER A 1 115 ? 1.256 -13.563 -17.646 1.00 68.19 115 SER A N 1
ATOM 909 C CA . SER A 1 115 ? 0.257 -14.442 -18.240 1.00 68.19 115 SER A CA 1
ATOM 910 C C . SER A 1 115 ? 0.818 -14.904 -19.578 1.00 68.19 115 SER A C 1
ATOM 912 O O . SER A 1 115 ? 1.121 -14.060 -20.426 1.00 68.19 115 SER A O 1
ATOM 914 N N . ALA A 1 116 ? 1.000 -16.216 -19.750 1.00 58.00 116 ALA A N 1
ATOM 915 C CA . ALA A 1 116 ? 1.406 -16.771 -21.033 1.00 58.00 116 ALA A CA 1
ATOM 916 C C . ALA A 1 116 ? 0.508 -16.160 -22.120 1.00 58.00 116 ALA A C 1
ATOM 918 O O . ALA A 1 116 ? -0.704 -16.056 -21.888 1.00 58.00 116 ALA A O 1
ATOM 919 N N . PRO A 1 117 ? 1.062 -15.711 -23.262 1.00 53.66 117 PRO A N 1
ATOM 920 C CA . PRO A 1 117 ? 0.231 -15.213 -24.343 1.00 53.66 117 PRO A CA 1
ATOM 921 C C . PRO A 1 117 ? -0.779 -16.311 -24.656 1.00 53.66 117 PRO A C 1
ATOM 923 O O . PRO A 1 117 ? -0.396 -17.438 -24.979 1.00 53.66 117 PRO A O 1
ATOM 926 N N . ALA A 1 118 ? -2.065 -16.007 -24.463 1.00 51.91 118 ALA A N 1
ATOM 927 C CA . ALA A 1 118 ? -3.132 -16.933 -24.784 1.00 51.91 118 ALA A CA 1
ATOM 928 C C . ALA A 1 118 ? -2.887 -17.415 -26.217 1.00 51.91 118 ALA A C 1
ATOM 930 O O . ALA A 1 118 ? -2.709 -16.602 -27.128 1.00 51.91 118 ALA A O 1
ATOM 931 N N . ALA A 1 119 ? -2.824 -18.731 -26.410 1.00 49.59 119 ALA A N 1
ATOM 932 C CA . ALA A 1 119 ? -2.522 -19.384 -27.683 1.00 49.59 119 ALA A CA 1
ATOM 933 C C . ALA A 1 119 ? -3.605 -19.158 -28.765 1.00 49.59 119 ALA A C 1
ATOM 935 O O . ALA A 1 119 ? -3.755 -19.960 -29.677 1.00 49.59 119 ALA A O 1
ATOM 936 N N . THR A 1 120 ? -4.361 -18.066 -28.686 1.00 50.50 120 THR A N 1
ATOM 937 C CA . THR A 1 120 ? -5.460 -17.694 -29.576 1.00 50.50 120 THR A CA 1
ATOM 938 C C . THR A 1 120 ? -5.042 -16.711 -30.671 1.00 50.50 120 THR A C 1
ATOM 940 O O . THR A 1 120 ? -5.828 -16.440 -31.573 1.00 50.50 120 THR A O 1
ATOM 943 N N . ALA A 1 121 ? -3.801 -16.209 -30.668 1.00 47.66 121 ALA A N 1
ATOM 944 C CA . ALA A 1 121 ? -3.299 -15.363 -31.759 1.00 47.66 121 ALA A CA 1
ATOM 945 C C . ALA A 1 121 ? -3.055 -16.140 -33.070 1.00 47.66 121 ALA A C 1
ATOM 947 O O . ALA A 1 121 ? -3.023 -15.538 -34.137 1.00 47.66 121 ALA A O 1
ATOM 948 N N . ARG A 1 122 ? -2.927 -17.475 -33.020 1.00 53.06 122 ARG A N 1
ATOM 949 C CA . ARG A 1 122 ? -2.695 -18.298 -34.223 1.00 53.06 122 ARG A CA 1
ATOM 950 C C . ARG A 1 122 ? -3.956 -18.609 -35.031 1.00 53.06 122 ARG A C 1
ATOM 952 O O . ARG A 1 122 ? -3.829 -19.022 -36.173 1.00 53.06 122 ARG A O 1
ATOM 959 N N . GLN A 1 123 ? -5.149 -18.388 -34.479 1.00 49.41 123 GLN A N 1
ATOM 960 C CA . GLN A 1 123 ? -6.407 -18.712 -35.164 1.00 49.41 123 GLN A CA 1
ATOM 961 C C . GLN A 1 123 ? -7.091 -17.520 -35.838 1.00 49.41 123 GLN A C 1
ATOM 963 O O . GLN A 1 123 ? -8.046 -17.730 -36.570 1.00 49.41 123 GLN A O 1
ATOM 968 N N . ARG A 1 124 ? -6.599 -16.285 -35.658 1.00 49.28 124 ARG A N 1
ATOM 969 C CA . ARG A 1 124 ? -7.093 -15.133 -36.436 1.00 49.28 124 ARG A CA 1
ATOM 970 C C . ARG A 1 124 ? -6.442 -15.011 -37.813 1.00 49.28 124 ARG A C 1
ATOM 972 O O . ARG A 1 124 ? -7.136 -14.660 -38.750 1.00 49.28 124 ARG A O 1
ATOM 979 N N . GLY A 1 125 ? -5.166 -15.381 -37.948 1.00 43.75 125 GLY A N 1
ATOM 980 C CA . GLY A 1 125 ? -4.478 -15.343 -39.246 1.00 43.75 125 GLY A CA 1
ATOM 981 C C . GLY A 1 125 ? -4.948 -16.411 -40.240 1.00 43.75 125 GLY A C 1
ATOM 982 O O . GLY A 1 125 ? -4.867 -16.191 -41.436 1.00 43.75 125 GLY A O 1
ATOM 983 N N . ALA A 1 126 ? -5.480 -17.541 -39.761 1.00 49.34 126 ALA A N 1
ATOM 984 C CA . ALA A 1 126 ? -5.961 -18.612 -40.639 1.00 49.34 126 ALA A CA 1
ATOM 985 C C . ALA A 1 126 ? -7.362 -18.348 -41.225 1.00 49.34 126 ALA A C 1
ATOM 987 O O . ALA A 1 126 ? -7.711 -18.935 -42.237 1.00 49.34 126 ALA A O 1
ATOM 988 N N . ILE A 1 127 ? -8.164 -17.467 -40.610 1.00 52.75 127 ILE A N 1
ATOM 989 C CA . ILE A 1 127 ? -9.518 -17.151 -41.101 1.00 52.75 127 ILE A CA 1
ATOM 990 C C . ILE A 1 127 ? -9.468 -16.070 -42.196 1.00 52.75 127 ILE A C 1
ATOM 992 O O . ILE A 1 127 ? -10.325 -16.044 -43.071 1.00 52.75 127 ILE A O 1
ATOM 996 N N . GLU A 1 128 ? -8.460 -15.192 -42.178 1.00 53.66 128 GLU A N 1
ATOM 997 C CA . GLU A 1 128 ? -8.319 -14.126 -43.182 1.00 53.66 128 GLU A CA 1
ATOM 998 C C . GLU A 1 128 ? -7.764 -14.648 -44.524 1.00 53.66 128 GLU A C 1
ATOM 1000 O O . GLU A 1 128 ? -8.154 -14.137 -45.568 1.00 53.66 128 GLU A O 1
ATOM 1005 N N . GLU A 1 129 ? -6.949 -15.711 -44.526 1.00 53.84 129 GLU A N 1
ATOM 1006 C CA . GLU A 1 129 ? -6.405 -16.313 -45.759 1.00 53.84 129 GLU A CA 1
ATOM 1007 C C . GLU A 1 129 ? -7.439 -17.179 -46.512 1.00 53.84 129 GLU A C 1
ATOM 1009 O O . GLU A 1 129 ? -7.475 -17.174 -47.741 1.00 53.84 129 GLU A O 1
ATOM 1014 N N . GLU A 1 130 ? -8.341 -17.866 -45.800 1.00 54.72 130 GLU A N 1
ATOM 1015 C CA . GLU A 1 130 ? -9.423 -18.648 -46.426 1.00 54.72 130 GLU A CA 1
ATOM 1016 C C . GLU A 1 130 ? -10.535 -17.750 -47.012 1.00 54.72 130 GLU A C 1
ATOM 1018 O O . GLU A 1 130 ? -11.130 -18.096 -48.032 1.00 54.72 130 GLU A O 1
ATOM 1023 N N . ALA A 1 131 ? -10.771 -16.564 -46.436 1.00 54.88 131 ALA A N 1
ATOM 1024 C CA . ALA A 1 131 ? -11.781 -15.617 -46.922 1.00 54.88 131 ALA A CA 1
ATOM 1025 C C . ALA A 1 131 ? -11.365 -14.872 -48.209 1.00 54.88 131 ALA A C 1
ATOM 1027 O O . ALA A 1 131 ? -12.226 -14.501 -49.008 1.00 54.88 131 ALA A O 1
ATOM 1028 N N . GLU A 1 132 ? -10.065 -14.659 -48.436 1.00 55.88 132 GLU A N 1
ATOM 1029 C CA . GLU A 1 132 ? -9.566 -14.025 -49.667 1.00 55.88 132 GLU A CA 1
ATOM 1030 C C . GLU A 1 132 ? -9.482 -15.022 -50.839 1.00 55.88 132 GLU A C 1
ATOM 1032 O O . GLU A 1 132 ? -9.658 -14.634 -51.994 1.00 55.88 132 GLU A O 1
ATOM 1037 N N . ALA A 1 133 ? -9.320 -16.320 -50.552 1.00 57.94 133 ALA A N 1
ATOM 1038 C CA . ALA A 1 133 ? -9.358 -17.375 -51.565 1.00 57.94 133 ALA A CA 1
ATOM 1039 C C . ALA A 1 133 ? -10.780 -17.656 -52.099 1.00 57.94 133 ALA A C 1
ATOM 1041 O O . ALA A 1 133 ? -10.932 -17.941 -53.285 1.00 57.94 133 ALA A O 1
ATOM 1042 N N . GLU A 1 134 ? -11.824 -17.533 -51.268 1.00 54.56 134 GLU A N 1
ATOM 1043 C CA . GLU A 1 134 ? -13.226 -17.726 -51.693 1.00 54.56 134 GLU A CA 1
ATOM 1044 C C . GLU A 1 134 ? -13.773 -16.532 -52.506 1.00 54.56 134 GLU A C 1
ATOM 1046 O O . GLU A 1 134 ? -14.659 -16.697 -53.340 1.00 54.56 134 GLU A O 1
ATOM 1051 N N . ALA A 1 135 ? -13.206 -15.332 -52.337 1.00 57.28 135 ALA A N 1
ATOM 1052 C CA . ALA A 1 135 ? -13.586 -14.140 -53.102 1.00 57.28 135 ALA A CA 1
ATOM 1053 C C . ALA A 1 135 ? -12.930 -14.045 -54.497 1.00 57.28 135 ALA A C 1
ATOM 1055 O O . ALA A 1 135 ? -13.295 -13.169 -55.280 1.00 57.28 135 ALA A O 1
ATOM 1056 N N . ALA A 1 136 ? -11.962 -14.913 -54.810 1.00 56.94 136 ALA A N 1
ATOM 1057 C CA . ALA A 1 136 ? -11.256 -14.925 -56.094 1.00 56.94 136 ALA A CA 1
ATOM 1058 C C . ALA A 1 136 ? -11.843 -15.916 -57.124 1.00 56.94 136 ALA A C 1
ATOM 1060 O O . ALA A 1 136 ? -11.393 -15.915 -58.270 1.00 56.94 136 ALA A O 1
ATOM 1061 N N . ASP A 1 137 ? -12.829 -16.736 -56.734 1.00 55.66 137 ASP A N 1
ATOM 1062 C CA . ASP A 1 137 ? -13.499 -17.734 -57.594 1.00 55.66 137 ASP A CA 1
ATOM 1063 C C . ASP A 1 137 ? -15.025 -17.498 -57.730 1.00 55.66 137 ASP A C 1
ATOM 1065 O O . ASP A 1 137 ? -15.774 -18.394 -58.121 1.00 55.66 137 ASP A O 1
ATOM 1069 N N . ALA A 1 138 ? -15.497 -16.283 -57.416 1.00 49.81 138 ALA A N 1
ATOM 1070 C CA . ALA A 1 138 ? -16.879 -15.817 -57.607 1.00 49.81 138 ALA A CA 1
ATOM 1071 C C . ALA A 1 138 ? -16.936 -14.621 -58.570 1.00 49.81 138 ALA A C 1
ATOM 1073 O O . ALA A 1 138 ? -17.907 -14.551 -59.363 1.00 49.81 138 ALA A O 1
#

pLDDT: mean 76.52, std 23.11, range [32.0, 98.25]

Foldseek 3Di:
DDDDDDDDDDDDDPPPPPPPPPPPPPPPWAWPKKWKFFPPQDDALLRRTPDIPPPPPDPVVVSVVSVVQVVVCVVVVVVVQDPPNQWDDDQFKIWGWDCPDPGMIIIIITTDDHDDPPPCVVVVVVVVVVVVVVVVVD